Protein AF-A0A7K2MDJ5-F1 (afdb_monomer_lite)

Secondary structure (DSSP, 8-state):
--HHHHHHHHHTTPPEEETTEEE-SSEEEESS-EEETTTEEEEEEETTEEEEEETTEEEEEES-GGGSTTHHHHHHHHHHHHHHTT---

Radius of gyration: 12.13 Å; chains: 1; bounding box: 25×28×31 Å

Foldseek 3Di:
DCQVVVVVCLVVQHWDDFDQWIDHLQWTAGVVDIDGLVQFPDWDQDPQWIWTQGPNDIDTRGNHNVSGPPSVSVRVVSVVSNVVVVVPD

Sequence (89 aa):
AQAPRALAALRQGARLAFGPLWVTADAVGSARTSLRWTQVQRIEVRGGFVAVRAYGRWQVWATAASGIPNLCVFQALTEHLAGAGRNDD

Structure (mmCIF, N/CA/C/O backbone):
data_AF-A0A7K2MDJ5-F1
#
_entry.id   AF-A0A7K2MDJ5-F1
#
loop_
_atom_site.group_PDB
_atom_site.id
_atom_site.type_symbol
_atom_site.label_atom_id
_atom_site.label_alt_id
_atom_site.label_comp_id
_atom_site.label_asym_id
_atom_site.label_entity_id
_atom_site.label_seq_id
_atom_site.pdbx_PDB_ins_code
_atom_site.Cartn_x
_atom_site.Cartn_y
_atom_site.Cartn_z
_atom_site.occupancy
_atom_site.B_iso_or_equiv
_atom_site.auth_seq_id
_atom_site.auth_comp_id
_atom_site.auth_asym_id
_atom_site.auth_atom_id
_atom_site.pdbx_PDB_model_num
ATOM 1 N N . ALA A 1 1 ? -3.455 14.573 12.518 1.00 50.41 1 ALA A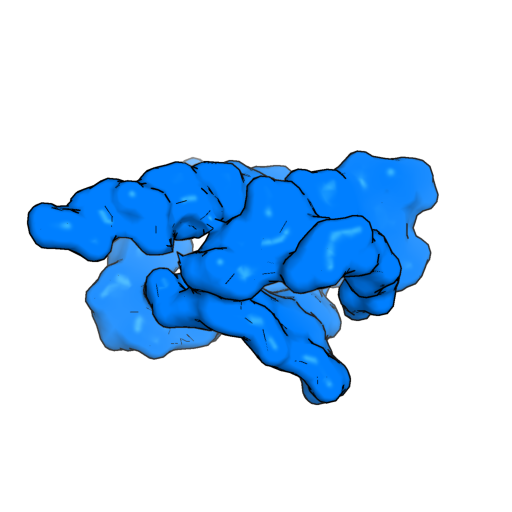 N 1
ATOM 2 C CA . ALA A 1 1 ? -2.748 13.279 12.637 1.00 50.41 1 ALA A CA 1
ATOM 3 C C . ALA A 1 1 ? -3.709 12.126 12.327 1.00 50.41 1 ALA A C 1
ATOM 5 O O . ALA A 1 1 ? -4.609 11.874 13.116 1.00 50.41 1 ALA A O 1
ATOM 6 N N . GLN A 1 2 ? -3.578 11.460 11.171 1.00 59.84 2 GLN A N 1
ATOM 7 C CA . GLN A 1 2 ? -4.439 10.318 10.790 1.00 59.84 2 GLN A CA 1
ATOM 8 C C . GLN A 1 2 ? -3.870 8.954 11.223 1.00 59.84 2 GLN A C 1
ATOM 10 O O . GLN A 1 2 ? -4.614 7.981 11.312 1.00 59.84 2 GLN A O 1
ATOM 15 N N . ALA A 1 3 ? -2.578 8.903 11.561 1.00 61.34 3 ALA A N 1
ATOM 16 C CA . ALA A 1 3 ? -1.874 7.690 11.968 1.00 61.34 3 ALA A CA 1
ATOM 17 C C . ALA A 1 3 ? -2.506 6.936 13.163 1.00 61.34 3 ALA A C 1
ATOM 19 O O . ALA A 1 3 ? -2.683 5.727 13.040 1.00 61.34 3 ALA A O 1
ATOM 20 N N . PRO A 1 4 ? -2.928 7.574 14.280 1.00 66.31 4 PRO A N 1
ATOM 21 C CA . PRO A 1 4 ? -3.460 6.814 15.416 1.00 66.31 4 PRO A CA 1
ATOM 22 C C . PRO A 1 4 ? -4.847 6.209 15.149 1.00 66.31 4 PRO A C 1
ATOM 24 O O . PRO A 1 4 ? -5.119 5.092 15.579 1.00 66.31 4 PRO A O 1
ATOM 27 N N . ARG A 1 5 ? -5.716 6.890 14.384 1.00 70.25 5 ARG A N 1
ATOM 28 C CA . ARG A 1 5 ? -7.015 6.320 13.967 1.00 70.25 5 ARG A CA 1
ATOM 29 C C . ARG A 1 5 ? -6.841 5.177 12.972 1.00 70.25 5 ARG A C 1
ATOM 31 O O . ARG A 1 5 ? -7.533 4.171 13.083 1.00 70.25 5 ARG A O 1
ATOM 38 N N . ALA A 1 6 ? -5.905 5.321 12.036 1.00 70.19 6 ALA A N 1
ATOM 39 C CA . ALA A 1 6 ? -5.538 4.258 11.111 1.00 70.19 6 ALA A CA 1
ATOM 40 C C . ALA A 1 6 ? -5.031 3.018 11.866 1.00 70.19 6 ALA A C 1
ATOM 42 O O . ALA A 1 6 ? -5.500 1.911 11.620 1.00 70.19 6 ALA A O 1
ATOM 43 N N . LEU A 1 7 ? -4.150 3.205 12.853 1.00 69.31 7 LEU A N 1
ATOM 44 C CA . LEU A 1 7 ? -3.646 2.109 13.677 1.00 69.31 7 LEU A CA 1
ATOM 45 C C . LEU A 1 7 ? -4.762 1.432 14.489 1.00 69.31 7 LEU A C 1
ATOM 47 O O . LEU A 1 7 ? -4.815 0.208 14.550 1.00 69.31 7 LEU A O 1
ATOM 51 N N . ALA A 1 8 ? -5.684 2.204 15.073 1.00 74.81 8 ALA A N 1
ATOM 52 C CA . ALA A 1 8 ? -6.824 1.653 15.807 1.00 74.81 8 ALA A CA 1
ATOM 53 C C . ALA A 1 8 ? -7.738 0.802 14.909 1.00 74.81 8 ALA A C 1
ATOM 55 O O . ALA A 1 8 ? -8.135 -0.289 15.310 1.00 74.81 8 ALA A O 1
ATOM 56 N N . ALA A 1 9 ? -8.016 1.258 13.684 1.00 76.31 9 ALA A N 1
ATOM 57 C CA . ALA A 1 9 ? -8.781 0.487 12.707 1.00 76.31 9 ALA A CA 1
ATOM 58 C C . ALA A 1 9 ? -8.046 -0.807 12.311 1.00 76.31 9 ALA A C 1
ATOM 60 O O . ALA A 1 9 ? -8.647 -1.878 12.300 1.00 76.31 9 ALA A O 1
ATOM 61 N N . LEU A 1 10 ? -6.731 -0.737 12.074 1.00 76.81 10 LEU A N 1
ATOM 62 C CA . LEU A 1 10 ? -5.911 -1.917 11.778 1.00 76.81 10 LEU A CA 1
ATOM 63 C C . LEU A 1 10 ? -5.949 -2.947 12.910 1.00 76.81 10 LEU A C 1
ATOM 65 O O . LEU A 1 10 ? -6.115 -4.133 12.642 1.00 76.81 10 LEU A O 1
ATOM 69 N N . ARG A 1 11 ? -5.857 -2.502 14.170 1.00 69.88 11 ARG A N 1
ATOM 70 C CA . ARG A 1 11 ? -5.956 -3.373 15.356 1.00 69.88 11 ARG A CA 1
ATOM 71 C C . ARG A 1 11 ? -7.318 -4.052 15.495 1.00 69.88 11 ARG A C 1
ATOM 73 O O . ARG A 1 11 ? -7.398 -5.106 16.110 1.00 69.88 11 ARG A O 1
ATOM 80 N N . GLN A 1 12 ? -8.371 -3.475 14.920 1.00 75.38 12 GLN A N 1
ATOM 81 C CA . GLN A 1 12 ? -9.702 -4.087 14.846 1.00 75.38 12 GLN A CA 1
ATOM 82 C C . GLN A 1 12 ? -9.844 -5.051 13.652 1.00 75.38 12 GLN A C 1
ATOM 84 O O . GLN A 1 12 ? -10.940 -5.524 13.371 1.00 75.38 12 GLN A O 1
ATOM 89 N N . GLY A 1 13 ? -8.756 -5.328 12.924 1.00 76.25 13 GLY A N 1
ATOM 90 C CA . GLY A 1 13 ? -8.763 -6.158 11.719 1.00 76.25 13 GLY A CA 1
ATOM 91 C C . GLY A 1 13 ? -9.229 -5.419 10.463 1.00 76.25 13 GLY A C 1
ATOM 92 O O . GLY A 1 13 ? -9.403 -6.043 9.416 1.00 76.25 13 GLY A O 1
ATOM 93 N N . ALA A 1 14 ? -9.422 -4.097 10.524 1.00 82.38 14 ALA A N 1
ATOM 94 C CA . ALA A 1 14 ? -9.834 -3.337 9.355 1.00 82.38 14 ALA A CA 1
ATOM 95 C C . ALA A 1 14 ? -8.704 -3.264 8.323 1.00 82.38 14 ALA A C 1
ATOM 97 O O . ALA A 1 14 ? -7.528 -3.079 8.643 1.00 82.38 14 ALA A O 1
ATOM 98 N N . ARG A 1 15 ? -9.088 -3.355 7.051 1.00 85.44 15 ARG A N 1
ATOM 99 C CA . ARG A 1 15 ? -8.193 -3.149 5.916 1.00 85.44 15 ARG A CA 1
ATOM 100 C C . ARG A 1 15 ? -8.181 -1.678 5.533 1.00 85.44 15 ARG A C 1
ATOM 102 O O . ARG A 1 15 ? -9.204 -1.130 5.131 1.00 85.44 15 ARG A O 1
ATOM 109 N N . LEU A 1 16 ? -7.010 -1.057 5.597 1.00 86.38 16 LEU A N 1
ATOM 110 C CA . LEU A 1 16 ? -6.810 0.303 5.111 1.00 86.38 16 LEU A CA 1
ATOM 111 C C . LEU A 1 16 ? -6.338 0.273 3.663 1.00 86.38 16 LEU A C 1
ATOM 113 O O . LEU A 1 16 ? -5.352 -0.389 3.347 1.00 86.38 16 LEU A O 1
ATOM 117 N N . ALA A 1 17 ? -7.030 1.001 2.792 1.00 84.81 17 ALA A N 1
ATOM 118 C CA . ALA A 1 17 ? -6.671 1.138 1.387 1.00 84.81 17 ALA A CA 1
ATOM 119 C C . ALA A 1 17 ? -5.987 2.488 1.123 1.00 84.81 17 ALA A C 1
ATOM 121 O O . ALA A 1 17 ? -6.454 3.539 1.557 1.00 84.81 17 ALA A O 1
ATOM 122 N N . PHE A 1 18 ? -4.895 2.439 0.367 1.00 83.56 18 PHE A N 1
ATOM 123 C CA . PHE A 1 18 ? -4.085 3.562 -0.092 1.00 83.56 18 PHE A CA 1
ATOM 124 C C . PHE A 1 18 ? -3.981 3.471 -1.621 1.00 83.56 18 PHE A C 1
ATOM 126 O O . PHE A 1 18 ? -2.970 3.044 -2.181 1.00 83.56 18 PHE A O 1
ATOM 133 N N . GLY A 1 19 ? -5.079 3.793 -2.309 1.00 82.81 19 GLY A N 1
ATOM 134 C CA . GLY A 1 19 ? -5.189 3.620 -3.759 1.00 82.81 19 GLY A CA 1
ATOM 135 C C . GLY A 1 19 ? -5.039 2.143 -4.168 1.00 82.81 19 GLY A C 1
ATOM 136 O O . GLY A 1 19 ? -5.853 1.324 -3.742 1.00 82.81 19 GLY A O 1
ATOM 137 N N . PRO A 1 20 ? -4.024 1.770 -4.973 1.00 82.88 20 PRO A N 1
ATOM 138 C CA . PRO A 1 20 ? -3.802 0.382 -5.385 1.00 82.88 20 PRO A CA 1
ATOM 139 C C . PRO A 1 20 ? -3.184 -0.496 -4.286 1.00 82.88 20 PRO A C 1
ATOM 141 O O . PRO A 1 20 ? -3.117 -1.717 -4.454 1.00 82.88 20 PRO A O 1
ATOM 144 N N . LEU A 1 21 ? -2.702 0.111 -3.197 1.00 86.50 21 LEU A N 1
ATOM 145 C CA . LEU A 1 21 ? -2.104 -0.574 -2.057 1.00 86.50 21 LEU A CA 1
ATOM 146 C C . LEU A 1 21 ? -3.101 -0.697 -0.915 1.00 86.50 21 LEU A C 1
ATOM 148 O O . LEU A 1 21 ? -4.042 0.083 -0.789 1.00 86.50 21 LEU A O 1
ATOM 152 N N . TRP A 1 22 ? -2.883 -1.671 -0.051 1.00 89.12 22 TRP A N 1
ATOM 153 C CA . TRP A 1 22 ? -3.651 -1.833 1.165 1.00 89.12 22 TRP A CA 1
ATOM 154 C C . TRP A 1 22 ? -2.811 -2.494 2.246 1.00 89.12 22 TRP A C 1
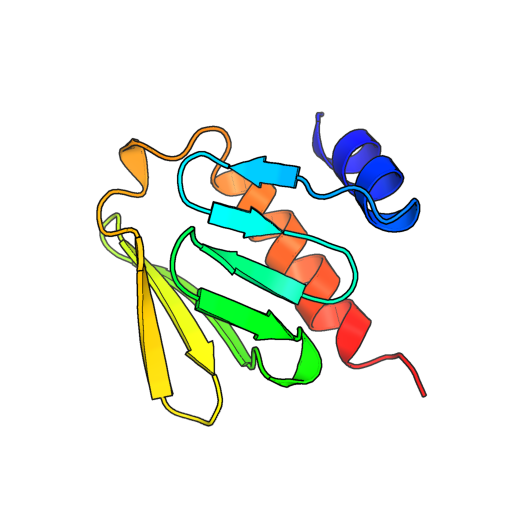ATOM 156 O O . TRP A 1 22 ? -1.813 -3.162 1.979 1.00 89.12 22 TRP A O 1
ATOM 166 N N . VAL A 1 23 ? -3.235 -2.298 3.485 1.00 88.50 23 VAL A N 1
ATOM 167 C CA . VAL A 1 23 ? -2.528 -2.777 4.662 1.00 88.50 23 VAL A CA 1
ATOM 168 C C . VAL A 1 23 ? -3.525 -3.246 5.719 1.00 88.50 23 VAL A C 1
ATOM 170 O O . VAL A 1 23 ? -4.613 -2.683 5.860 1.00 88.50 23 VAL A O 1
ATOM 173 N N . THR A 1 24 ? -3.167 -4.314 6.419 1.00 88.75 24 THR A N 1
ATOM 174 C CA . THR A 1 24 ? -3.896 -4.916 7.544 1.00 88.75 24 THR A CA 1
ATOM 175 C C . THR A 1 24 ? -2.911 -5.209 8.676 1.00 88.75 24 THR A C 1
ATOM 177 O O . THR A 1 24 ? -1.699 -5.077 8.494 1.00 88.75 24 THR A O 1
ATOM 180 N N . ALA A 1 25 ? -3.407 -5.628 9.841 1.00 84.38 25 ALA A N 1
ATOM 181 C CA . ALA A 1 25 ? -2.542 -6.037 10.946 1.00 84.38 25 ALA A CA 1
ATOM 182 C C . ALA A 1 25 ? -1.696 -7.294 10.646 1.00 84.38 25 ALA A C 1
ATOM 184 O O . ALA A 1 25 ? -0.599 -7.389 11.175 1.00 84.38 25 ALA A O 1
ATOM 185 N N . ASP A 1 26 ? -2.153 -8.211 9.780 1.00 86.12 26 ASP A N 1
ATOM 186 C CA . ASP A 1 26 ? -1.443 -9.474 9.458 1.00 86.12 26 ASP A CA 1
ATOM 187 C C . ASP A 1 26 ? -0.628 -9.400 8.155 1.00 86.12 26 ASP A C 1
ATOM 189 O O . ASP A 1 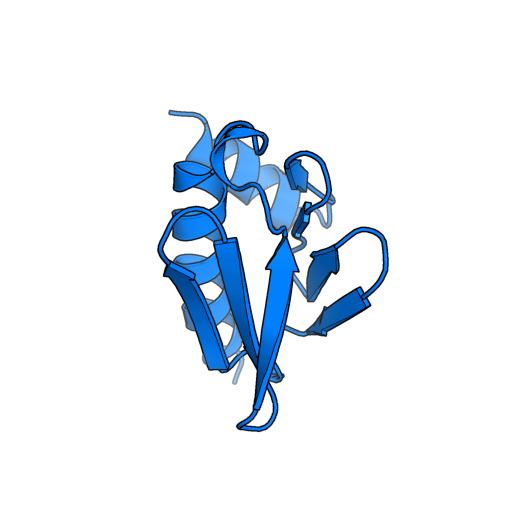26 ? 0.438 -10.008 8.015 1.00 86.12 26 ASP A O 1
ATOM 193 N N . ALA A 1 27 ? -1.123 -8.628 7.187 1.00 89.44 27 ALA A N 1
ATOM 194 C CA . ALA A 1 27 ? -0.584 -8.601 5.838 1.00 89.44 27 ALA A CA 1
ATOM 195 C C . ALA A 1 27 ? -0.635 -7.215 5.194 1.00 89.44 27 ALA A C 1
ATOM 197 O O . ALA A 1 27 ? -1.460 -6.356 5.519 1.00 89.44 27 ALA A O 1
ATOM 198 N N . VAL A 1 28 ? 0.213 -7.036 4.192 1.00 90.06 28 VAL A N 1
ATOM 199 C CA . VAL A 1 28 ? 0.242 -5.877 3.305 1.00 90.06 28 VAL A CA 1
ATOM 200 C C . VAL A 1 28 ? 0.171 -6.361 1.866 1.00 90.06 28 VAL A C 1
ATOM 202 O O . VAL A 1 28 ? 0.660 -7.439 1.528 1.00 90.06 28 VAL A O 1
ATOM 205 N N . GLY A 1 29 ? -0.460 -5.586 0.995 1.00 89.88 29 GLY A N 1
ATOM 206 C CA . GLY A 1 29 ? -0.644 -6.007 -0.382 1.00 89.88 29 GLY A CA 1
ATOM 207 C C . GLY A 1 29 ? -0.982 -4.879 -1.335 1.00 89.88 29 GLY A C 1
ATOM 208 O O . GLY A 1 29 ? -1.144 -3.717 -0.965 1.00 89.88 29 GLY A O 1
ATOM 209 N N . SER A 1 30 ? -1.113 -5.259 -2.595 1.00 87.69 30 SER A N 1
ATOM 210 C CA . SER A 1 30 ? -1.709 -4.465 -3.657 1.00 87.69 30 SER A CA 1
ATOM 211 C C . SER A 1 30 ? -2.941 -5.179 -4.212 1.00 87.69 30 SER A C 1
ATOM 213 O O . SER A 1 30 ? -3.315 -6.262 -3.757 1.00 87.69 30 SER A O 1
ATOM 215 N N . ALA A 1 31 ? -3.589 -4.596 -5.217 1.00 80.50 31 ALA A N 1
ATOM 216 C CA . ALA A 1 31 ? -4.716 -5.227 -5.903 1.00 80.50 31 ALA A CA 1
ATOM 217 C C . ALA A 1 31 ? -4.404 -6.626 -6.486 1.00 80.50 31 ALA A C 1
ATOM 219 O O . ALA A 1 31 ? -5.329 -7.402 -6.699 1.00 80.50 31 ALA A O 1
ATOM 220 N N . ARG A 1 32 ? -3.129 -6.956 -6.755 1.00 80.06 32 ARG A N 1
ATOM 221 C CA . ARG A 1 32 ? -2.727 -8.221 -7.409 1.00 80.06 32 ARG A CA 1
ATOM 222 C C . ARG A 1 32 ? -1.994 -9.206 -6.502 1.00 80.06 32 ARG A C 1
ATOM 224 O O . ARG A 1 32 ? -1.910 -10.377 -6.844 1.00 80.06 32 ARG A O 1
ATOM 231 N N . THR A 1 33 ? -1.411 -8.744 -5.400 1.00 85.75 33 THR A N 1
ATOM 232 C CA . THR A 1 33 ? -0.546 -9.571 -4.549 1.00 85.75 33 THR A CA 1
ATOM 233 C C . THR A 1 33 ? -0.678 -9.171 -3.091 1.00 85.75 33 THR A C 1
ATOM 235 O O . THR A 1 33 ? -0.971 -8.020 -2.782 1.00 85.75 33 THR A O 1
ATOM 238 N N . SER A 1 34 ? -0.412 -10.107 -2.191 1.00 89.75 34 SER A N 1
ATOM 239 C CA . SER A 1 34 ? -0.399 -9.881 -0.749 1.00 89.75 34 SER A CA 1
ATOM 240 C C . SER A 1 34 ? 0.721 -10.675 -0.107 1.00 89.75 34 SER A C 1
ATOM 242 O O . SER A 1 34 ? 0.982 -11.805 -0.515 1.00 89.75 34 SER A O 1
ATOM 244 N N . LEU A 1 35 ? 1.346 -10.101 0.911 1.00 89.88 35 LEU A N 1
ATOM 245 C CA . LEU A 1 35 ? 2.359 -10.752 1.726 1.00 89.88 35 LEU A CA 1
ATOM 246 C C . LEU A 1 35 ? 2.045 -10.545 3.196 1.00 89.88 35 LEU A C 1
ATOM 248 O O . LEU A 1 35 ? 1.615 -9.464 3.601 1.00 89.88 35 LEU A O 1
ATOM 252 N N . ARG A 1 36 ? 2.321 -11.568 4.002 1.00 89.69 36 ARG A N 1
ATOM 253 C CA . ARG A 1 36 ? 2.292 -11.416 5.457 1.00 89.69 36 ARG A CA 1
ATOM 254 C C . ARG A 1 36 ? 3.461 -10.565 5.924 1.00 89.69 36 ARG A C 1
ATOM 256 O O . ARG A 1 36 ? 4.531 -10.607 5.314 1.00 89.69 36 ARG A O 1
ATOM 263 N N . TRP A 1 37 ? 3.301 -9.872 7.046 1.00 87.81 37 TRP A N 1
ATOM 264 C CA . TRP A 1 37 ? 4.396 -9.096 7.640 1.00 87.81 37 TRP A CA 1
ATOM 265 C C . TRP A 1 37 ? 5.639 -9.931 7.927 1.00 87.81 37 TRP A C 1
ATOM 267 O O . TRP A 1 37 ? 6.745 -9.461 7.698 1.00 87.81 37 TRP A O 1
ATOM 277 N N . THR A 1 38 ? 5.467 -11.200 8.301 1.00 85.12 38 THR A N 1
ATOM 278 C CA . THR A 1 38 ? 6.568 -12.154 8.514 1.00 85.12 38 THR A CA 1
ATOM 279 C C . THR A 1 38 ? 7.401 -12.426 7.257 1.00 85.12 38 THR A C 1
ATOM 281 O O . THR A 1 38 ? 8.570 -12.793 7.342 1.00 85.12 38 THR A O 1
ATOM 284 N N . GLN A 1 39 ? 6.818 -12.237 6.072 1.00 88.25 39 GLN A N 1
ATOM 285 C CA . GLN A 1 39 ? 7.486 -12.419 4.780 1.00 88.25 39 GLN A CA 1
ATOM 286 C C . GLN A 1 39 ? 8.130 -11.118 4.287 1.00 88.25 39 GLN A C 1
ATOM 288 O O . GLN A 1 39 ? 9.064 -11.148 3.479 1.00 88.25 39 GLN A O 1
ATOM 293 N N . VAL A 1 40 ? 7.621 -9.978 4.758 1.00 88.44 40 VAL A N 1
ATOM 294 C CA . VAL A 1 40 ? 8.096 -8.643 4.409 1.00 88.44 40 VAL A CA 1
ATOM 295 C C . VAL A 1 40 ? 9.362 -8.340 5.197 1.00 88.44 40 VAL A C 1
ATOM 297 O O . VAL A 1 40 ? 9.362 -8.206 6.412 1.00 88.44 40 VAL A O 1
ATOM 300 N N . GLN A 1 41 ? 10.466 -8.189 4.479 1.00 88.25 41 GLN A N 1
ATOM 301 C CA . GLN A 1 41 ? 11.764 -7.866 5.067 1.00 88.25 41 GLN A CA 1
ATOM 302 C C . GLN A 1 41 ? 12.001 -6.357 5.107 1.00 88.25 41 GLN A C 1
ATOM 304 O O . GLN A 1 41 ? 12.619 -5.844 6.037 1.00 88.25 41 GLN A O 1
ATOM 309 N N . ARG A 1 42 ? 11.566 -5.646 4.062 1.00 86.19 42 ARG A N 1
ATOM 310 C CA . ARG A 1 42 ? 11.705 -4.191 3.952 1.00 86.19 42 ARG A CA 1
ATOM 311 C C . ARG A 1 42 ? 10.722 -3.633 2.934 1.00 86.19 42 ARG A C 1
ATOM 313 O O . ARG A 1 42 ? 10.440 -4.283 1.933 1.00 86.19 42 ARG A O 1
ATOM 320 N N . ILE A 1 43 ? 10.257 -2.410 3.155 1.00 85.81 43 ILE A N 1
ATOM 321 C CA . ILE A 1 43 ? 9.464 -1.649 2.188 1.00 85.81 43 ILE A CA 1
ATOM 322 C C . ILE A 1 43 ? 10.207 -0.346 1.915 1.00 85.81 43 ILE A C 1
ATOM 324 O O . ILE A 1 43 ? 10.596 0.351 2.846 1.00 85.81 43 ILE A O 1
ATOM 328 N N . GLU A 1 44 ? 10.443 -0.039 0.642 1.00 85.81 44 GLU A N 1
ATOM 329 C CA . GLU A 1 44 ? 11.109 1.191 0.219 1.00 85.81 44 GLU A CA 1
ATOM 330 C C . GLU A 1 44 ? 10.310 1.888 -0.880 1.00 85.81 44 GLU A C 1
ATOM 332 O O . GLU A 1 44 ? 9.804 1.263 -1.814 1.00 85.81 44 GLU A O 1
ATOM 337 N N . VAL A 1 45 ? 10.241 3.214 -0.778 1.00 81.75 45 VAL A N 1
ATOM 338 C CA . VAL A 1 45 ? 9.746 4.078 -1.846 1.00 81.75 45 VAL A CA 1
ATOM 339 C C . VAL A 1 45 ? 10.962 4.691 -2.531 1.00 81.75 45 VAL A C 1
ATOM 341 O O . VAL A 1 45 ? 11.680 5.480 -1.921 1.00 81.75 45 VAL A O 1
ATOM 344 N N . ARG A 1 46 ? 11.220 4.324 -3.788 1.00 76.62 46 ARG A N 1
ATOM 345 C CA . ARG A 1 46 ? 12.362 4.837 -4.565 1.00 76.62 46 ARG A CA 1
ATOM 346 C C . ARG A 1 46 ? 11.887 5.404 -5.887 1.00 76.62 46 ARG A C 1
ATOM 348 O O . ARG A 1 46 ? 11.182 4.722 -6.619 1.00 76.62 46 ARG A O 1
ATOM 355 N N . GLY A 1 47 ? 12.270 6.644 -6.190 1.00 70.44 47 GLY A N 1
ATOM 356 C CA . GLY A 1 47 ? 11.993 7.279 -7.485 1.00 70.44 47 GLY A CA 1
ATOM 357 C C . GLY A 1 47 ? 10.508 7.364 -7.857 1.00 70.44 47 GLY A C 1
ATOM 358 O O . GLY A 1 47 ? 10.190 7.391 -9.037 1.00 70.44 47 GLY A O 1
ATOM 359 N N . GLY A 1 48 ? 9.599 7.350 -6.876 1.00 78.69 48 GLY A N 1
ATOM 360 C CA . GLY A 1 48 ? 8.158 7.317 -7.136 1.00 78.69 48 GLY A CA 1
ATOM 361 C C . GLY A 1 48 ? 7.576 5.914 -7.348 1.00 78.69 48 GLY A C 1
ATOM 362 O O . GLY A 1 48 ? 6.437 5.803 -7.776 1.0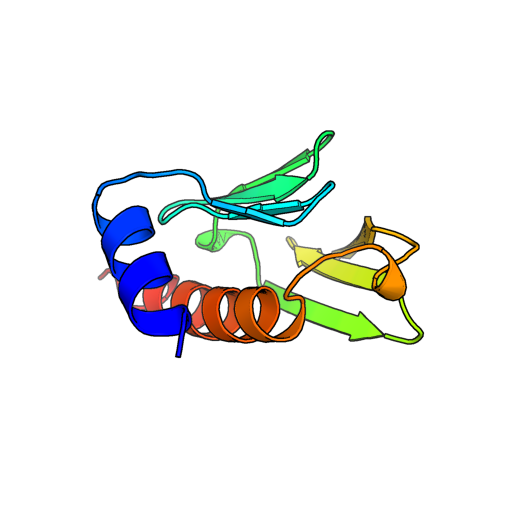0 78.69 48 GLY A O 1
ATOM 363 N N . PHE A 1 49 ? 8.301 4.847 -7.018 1.00 83.62 49 PHE A N 1
ATOM 364 C CA . PHE A 1 49 ? 7.822 3.463 -7.059 1.00 83.62 49 PHE A CA 1
ATOM 365 C C . PHE A 1 49 ? 7.818 2.884 -5.641 1.00 83.62 49 PHE A C 1
ATOM 367 O O . PHE A 1 49 ? 8.707 3.192 -4.846 1.00 83.62 49 PHE A O 1
ATOM 374 N N . VAL A 1 50 ? 6.841 2.033 -5.320 1.00 85.75 50 VAL A N 1
ATOM 375 C CA . VAL A 1 50 ? 6.800 1.278 -4.058 1.00 85.75 50 VAL A CA 1
ATOM 376 C C . VAL A 1 50 ? 7.337 -0.122 -4.314 1.00 85.75 50 VAL A C 1
ATOM 378 O O . VAL A 1 50 ? 6.741 -0.893 -5.074 1.00 85.75 50 VAL A O 1
ATOM 381 N N . ALA A 1 51 ? 8.459 -0.443 -3.675 1.00 88.88 51 ALA A N 1
ATOM 382 C CA . ALA A 1 51 ? 9.111 -1.738 -3.751 1.00 88.88 51 ALA A CA 1
ATOM 383 C C . ALA A 1 51 ? 9.087 -2.427 -2.383 1.00 88.88 51 ALA A C 1
ATOM 385 O O . ALA A 1 51 ? 9.390 -1.827 -1.352 1.00 88.88 51 ALA A O 1
ATOM 386 N N . VAL A 1 52 ? 8.749 -3.711 -2.383 1.00 89.31 52 VAL A N 1
ATOM 387 C CA . VAL A 1 52 ? 8.719 -4.555 -1.190 1.00 89.31 52 VAL A CA 1
ATOM 388 C C . VAL A 1 52 ? 9.756 -5.651 -1.346 1.00 89.31 52 VAL A C 1
ATOM 390 O O . VAL A 1 52 ? 9.778 -6.356 -2.353 1.00 89.31 52 VAL A O 1
ATOM 393 N N . ARG A 1 53 ? 10.635 -5.793 -0.358 1.00 89.44 53 ARG A N 1
ATOM 394 C CA . ARG A 1 53 ? 11.578 -6.899 -0.268 1.00 89.44 53 ARG A CA 1
ATOM 395 C C . ARG A 1 53 ? 10.937 -8.025 0.521 1.00 89.44 53 ARG A C 1
ATOM 397 O O . ARG A 1 53 ? 10.652 -7.861 1.705 1.00 89.44 53 ARG A O 1
ATOM 404 N N . ALA A 1 54 ? 10.769 -9.168 -0.120 1.00 88.88 54 ALA A N 1
ATOM 405 C CA . ALA A 1 54 ? 10.248 -10.373 0.500 1.00 88.88 54 ALA A CA 1
ATOM 406 C C . ALA A 1 54 ? 10.994 -11.589 -0.027 1.00 88.88 54 ALA A C 1
ATOM 408 O O . ALA A 1 54 ? 11.383 -11.625 -1.195 1.00 88.88 54 ALA A O 1
ATOM 409 N N . TYR A 1 55 ? 11.250 -12.567 0.843 1.00 85.94 55 TYR A N 1
ATOM 410 C CA . TYR A 1 55 ? 12.022 -13.765 0.481 1.00 85.94 55 TYR A CA 1
ATOM 411 C C . TYR A 1 55 ? 13.361 -13.449 -0.218 1.00 85.94 55 TYR A C 1
ATOM 413 O O . TYR A 1 55 ? 13.771 -14.122 -1.161 1.00 85.94 55 TYR A O 1
ATOM 421 N N . GLY A 1 56 ? 14.029 -12.365 0.190 1.00 86.50 56 GLY A N 1
ATOM 422 C CA . GLY A 1 56 ? 15.289 -11.920 -0.408 1.00 86.50 56 GLY A CA 1
ATOM 423 C C . GLY A 1 56 ? 15.176 -11.278 -1.798 1.00 86.50 56 GLY A C 1
ATOM 424 O O . GLY A 1 56 ? 16.197 -10.835 -2.319 1.00 86.50 56 GLY A O 1
ATOM 425 N N . ARG A 1 57 ? 13.974 -11.159 -2.378 1.00 88.75 57 ARG A N 1
ATOM 426 C CA . ARG A 1 57 ? 13.724 -10.543 -3.692 1.00 88.75 57 ARG A CA 1
ATOM 427 C C . ARG A 1 57 ? 12.962 -9.230 -3.556 1.00 88.75 57 ARG A C 1
ATOM 429 O O . ARG A 1 57 ? 12.110 -9.087 -2.685 1.00 88.75 57 ARG A O 1
ATOM 436 N N . TRP A 1 58 ? 13.256 -8.276 -4.434 1.00 89.69 58 TRP A N 1
ATOM 437 C CA . TRP A 1 58 ? 12.488 -7.037 -4.546 1.00 89.69 58 TRP A CA 1
ATOM 438 C C . TRP A 1 58 ? 11.315 -7.223 -5.504 1.00 89.69 58 TRP A C 1
ATOM 440 O O . TRP A 1 58 ? 11.484 -7.713 -6.618 1.00 89.69 58 TRP A O 1
ATOM 450 N N . GLN A 1 59 ? 10.131 -6.808 -5.071 1.00 88.69 59 GLN A N 1
ATOM 451 C CA . GLN A 1 59 ? 8.899 -6.826 -5.844 1.00 88.69 59 GLN A CA 1
ATOM 452 C C . GLN A 1 59 ? 8.359 -5.402 -5.950 1.00 88.69 59 GLN A C 1
ATOM 454 O O . GLN A 1 59 ? 8.106 -4.748 -4.940 1.00 88.69 59 GLN A O 1
ATOM 459 N N . VAL A 1 60 ? 8.172 -4.915 -7.175 1.00 88.19 60 VAL A N 1
ATOM 460 C CA . VAL A 1 60 ? 7.555 -3.606 -7.419 1.00 88.19 60 VAL A CA 1
ATOM 461 C C . VAL A 1 60 ? 6.044 -3.767 -7.351 1.00 88.19 60 VAL A C 1
ATOM 463 O O . VAL A 1 60 ? 5.465 -4.550 -8.101 1.00 88.19 60 VAL A O 1
ATOM 466 N N . TRP A 1 61 ? 5.404 -3.054 -6.429 1.00 86.19 61 TRP A N 1
ATOM 467 C CA . TRP A 1 61 ? 3.964 -3.165 -6.182 1.00 86.19 61 TRP A CA 1
ATOM 468 C C . TRP A 1 61 ? 3.167 -1.991 -6.729 1.00 86.19 61 TRP A C 1
ATOM 470 O O . TRP A 1 61 ? 2.003 -2.162 -7.087 1.00 86.19 61 TRP A O 1
ATOM 480 N N . ALA A 1 62 ? 3.788 -0.817 -6.819 1.00 82.38 62 ALA A N 1
ATOM 481 C CA . ALA A 1 62 ? 3.196 0.345 -7.458 1.00 82.38 62 ALA A CA 1
ATOM 482 C C . ALA A 1 62 ? 4.269 1.143 -8.192 1.00 82.38 62 ALA A C 1
ATOM 484 O O . ALA A 1 62 ? 5.349 1.378 -7.652 1.00 82.38 62 ALA A O 1
ATOM 485 N N . THR A 1 63 ? 3.953 1.574 -9.411 1.00 77.50 63 THR A N 1
ATOM 486 C CA . THR A 1 63 ? 4.859 2.357 -10.257 1.00 77.50 63 THR A CA 1
ATOM 487 C C . THR A 1 63 ? 4.635 3.865 -10.194 1.00 77.50 63 THR A C 1
ATOM 489 O O . THR A 1 63 ? 5.434 4.623 -10.725 1.00 77.50 63 THR A O 1
ATOM 492 N N . ALA A 1 64 ? 3.558 4.300 -9.538 1.00 76.81 64 ALA A N 1
ATOM 493 C CA . ALA A 1 64 ? 3.189 5.703 -9.403 1.00 76.81 64 ALA A CA 1
ATOM 494 C C . ALA A 1 64 ? 2.823 6.018 -7.948 1.00 76.81 64 ALA A C 1
ATOM 496 O O . ALA A 1 64 ? 1.655 6.122 -7.581 1.00 76.81 64 ALA A O 1
ATOM 497 N N . ALA A 1 65 ? 3.837 6.174 -7.106 1.00 71.75 65 ALA A N 1
ATOM 498 C CA . ALA A 1 65 ? 3.697 6.541 -5.704 1.00 71.75 65 ALA A CA 1
ATOM 499 C C . ALA A 1 65 ? 3.072 7.934 -5.535 1.00 71.75 65 ALA A C 1
ATOM 501 O O . ALA A 1 65 ? 2.352 8.161 -4.569 1.00 71.75 65 ALA A O 1
ATOM 502 N N . SER A 1 66 ? 3.248 8.829 -6.514 1.00 72.38 66 SER A N 1
ATOM 503 C CA . SER A 1 66 ? 2.567 10.130 -6.563 1.00 72.38 66 SER A CA 1
ATOM 504 C C . SER A 1 66 ? 1.041 10.011 -6.666 1.00 72.38 66 SER A C 1
ATOM 506 O O . SER A 1 66 ? 0.332 10.926 -6.265 1.00 72.38 66 SER A O 1
ATOM 508 N N . GLY A 1 67 ? 0.525 8.889 -7.184 1.00 71.31 67 GLY A N 1
ATOM 509 C CA . GLY A 1 67 ? -0.911 8.596 -7.232 1.00 71.31 67 GLY A CA 1
ATOM 510 C C . GLY A 1 67 ? -1.449 7.938 -5.960 1.00 71.31 67 GLY A C 1
ATOM 511 O O . GLY A 1 67 ? -2.638 7.633 -5.890 1.00 71.31 67 GLY A O 1
ATOM 512 N N . ILE A 1 68 ? -0.593 7.680 -4.965 1.00 75.06 68 ILE A N 1
ATOM 513 C CA . ILE A 1 68 ? -0.979 7.024 -3.718 1.00 75.06 68 ILE A CA 1
ATOM 514 C C . ILE A 1 68 ? -1.289 8.101 -2.675 1.00 75.06 68 ILE A C 1
ATOM 516 O O . ILE A 1 68 ? -0.372 8.770 -2.188 1.00 75.06 68 ILE A O 1
ATOM 520 N N . PRO A 1 69 ? -2.564 8.275 -2.290 1.00 72.38 69 PRO A N 1
ATOM 521 C CA . PRO A 1 69 ? -2.910 9.223 -1.244 1.00 72.38 69 PRO A CA 1
ATOM 522 C C . PRO A 1 69 ? -2.268 8.786 0.076 1.00 72.38 69 PRO A C 1
ATOM 524 O O . PRO A 1 69 ? -2.270 7.604 0.409 1.00 72.38 69 PRO A O 1
ATOM 527 N N . ASN A 1 70 ? -1.748 9.741 0.850 1.00 79.75 70 ASN A N 1
ATOM 528 C CA . ASN A 1 70 ? -1.189 9.504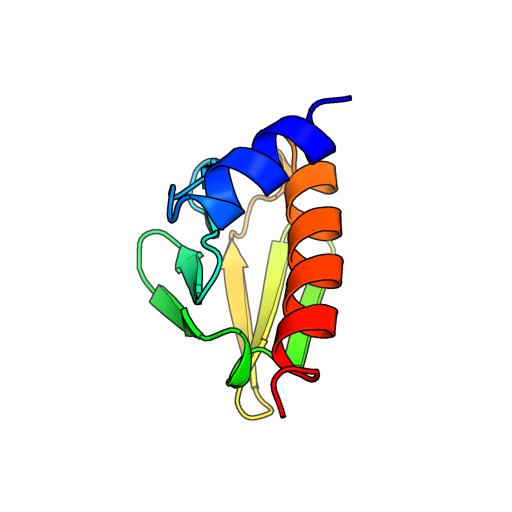 2.187 1.00 79.75 70 ASN A CA 1
ATOM 529 C C . ASN A 1 70 ? -0.041 8.477 2.236 1.00 79.75 70 ASN A C 1
ATOM 531 O O . ASN A 1 70 ? 0.080 7.724 3.204 1.00 79.75 70 ASN A O 1
ATOM 535 N N . LEU A 1 71 ? 0.837 8.469 1.229 1.00 76.62 71 LEU A N 1
ATOM 536 C CA . LEU A 1 71 ? 1.986 7.561 1.163 1.00 76.62 71 LEU A CA 1
ATOM 537 C C . LEU A 1 71 ? 2.883 7.604 2.415 1.00 76.62 71 LEU A C 1
ATOM 539 O O . LEU A 1 71 ? 3.332 6.557 2.872 1.00 76.62 71 LEU A O 1
ATOM 543 N N . CYS A 1 72 ? 3.097 8.779 3.018 1.00 78.81 72 CYS A N 1
ATOM 544 C CA . CYS A 1 72 ? 3.862 8.888 4.268 1.00 78.81 72 CYS A CA 1
ATOM 545 C C . CYS A 1 72 ? 3.199 8.128 5.429 1.00 78.81 72 CYS A C 1
ATOM 547 O O . CYS A 1 72 ? 3.886 7.556 6.268 1.00 78.81 72 CYS A O 1
ATOM 549 N N . VAL A 1 73 ? 1.861 8.093 5.475 1.00 81.69 73 VAL A N 1
ATOM 550 C CA . VAL A 1 73 ? 1.123 7.318 6.484 1.00 81.69 73 VAL A CA 1
ATOM 551 C C . VAL A 1 73 ? 1.282 5.827 6.212 1.00 81.69 73 VAL A C 1
ATOM 553 O O . VAL A 1 73 ? 1.522 5.071 7.147 1.00 81.69 73 VAL A O 1
ATOM 556 N N . PHE A 1 74 ? 1.199 5.409 4.945 1.00 83.50 74 PHE A N 1
ATOM 557 C CA . PHE A 1 74 ? 1.470 4.025 4.561 1.00 83.50 74 PHE A CA 1
ATOM 558 C C . PHE A 1 74 ? 2.876 3.595 4.997 1.00 83.50 74 PHE A C 1
ATOM 560 O O . PHE A 1 74 ? 2.998 2.568 5.656 1.00 83.50 74 PHE A O 1
ATOM 567 N N . GLN A 1 75 ? 3.899 4.411 4.717 1.00 80.88 75 GLN A N 1
ATOM 568 C CA . GLN A 1 75 ? 5.287 4.139 5.099 1.00 80.88 75 GLN A CA 1
ATOM 569 C C . GLN A 1 75 ? 5.439 3.982 6.621 1.00 80.88 75 GLN A C 1
ATOM 571 O O . GLN A 1 75 ? 5.887 2.931 7.080 1.00 80.88 75 GLN A O 1
ATOM 576 N N . ALA A 1 76 ? 4.945 4.949 7.399 1.00 82.75 76 ALA A N 1
ATOM 577 C CA . ALA A 1 76 ? 5.004 4.894 8.859 1.00 82.75 76 ALA A CA 1
ATOM 578 C C . ALA A 1 76 ? 4.279 3.662 9.439 1.00 82.75 76 ALA A C 1
ATOM 580 O O . ALA A 1 76 ? 4.766 3.035 10.379 1.00 82.75 76 ALA A O 1
ATOM 581 N N . LEU A 1 77 ? 3.127 3.282 8.869 1.00 81.56 77 LEU A N 1
ATOM 582 C CA . LEU A 1 77 ? 2.401 2.076 9.278 1.00 81.56 77 LEU A CA 1
ATOM 583 C C . LEU A 1 77 ? 3.179 0.807 8.931 1.00 81.56 77 LEU A C 1
ATOM 585 O O . LEU A 1 77 ? 3.279 -0.085 9.766 1.00 81.56 77 LEU A O 1
ATOM 589 N N . THR A 1 78 ? 3.743 0.722 7.724 1.00 81.94 78 THR A N 1
ATOM 590 C CA . THR A 1 78 ? 4.555 -0.428 7.315 1.00 81.94 78 THR A CA 1
ATOM 591 C C . THR A 1 78 ? 5.804 -0.595 8.168 1.00 81.94 78 THR A C 1
ATOM 593 O O . THR A 1 78 ? 6.133 -1.721 8.515 1.00 81.94 78 THR A O 1
ATOM 596 N N . GLU A 1 79 ? 6.476 0.491 8.551 1.00 81.88 79 GLU A N 1
ATOM 597 C CA . GLU A 1 79 ? 7.634 0.436 9.449 1.00 81.88 79 GLU A CA 1
ATOM 598 C C . GLU A 1 79 ? 7.230 -0.030 10.851 1.00 81.88 79 GLU A C 1
ATOM 600 O O . GLU A 1 79 ? 7.875 -0.910 11.420 1.00 81.88 79 GLU A O 1
ATOM 605 N N . HIS A 1 80 ? 6.122 0.497 11.381 1.00 81.38 80 HIS A N 1
ATOM 606 C CA . HIS A 1 80 ? 5.607 0.098 12.688 1.00 81.38 80 HIS A CA 1
ATOM 607 C C . HIS A 1 80 ? 5.176 -1.377 12.719 1.00 81.38 80 HIS A C 1
ATOM 609 O O . HIS A 1 80 ? 5.510 -2.096 13.656 1.00 81.38 80 HIS A O 1
ATOM 615 N N . LEU A 1 81 ? 4.472 -1.849 11.685 1.00 80.44 81 LEU A N 1
ATOM 616 C CA . LEU A 1 81 ? 3.957 -3.220 11.606 1.00 80.44 81 LEU A CA 1
ATOM 617 C C . LEU A 1 81 ? 5.039 -4.243 11.247 1.00 80.44 81 LEU A C 1
ATOM 619 O O . LEU A 1 81 ? 5.046 -5.328 11.819 1.00 80.44 81 LEU A O 1
ATOM 623 N N . ALA A 1 82 ? 5.988 -3.905 10.370 1.00 76.94 82 ALA A N 1
ATOM 624 C CA . ALA A 1 82 ? 7.140 -4.766 10.098 1.00 76.94 82 ALA A CA 1
ATOM 625 C C . ALA A 1 82 ? 8.057 -4.899 11.329 1.00 76.94 82 ALA A C 1
ATOM 627 O O . ALA A 1 82 ? 8.667 -5.948 11.527 1.00 76.94 82 ALA A O 1
ATOM 628 N N . GLY A 1 83 ? 8.134 -3.862 12.172 1.00 71.62 83 GLY A N 1
ATOM 629 C CA . GLY A 1 83 ? 8.786 -3.939 13.480 1.00 71.62 83 GLY A CA 1
ATOM 630 C C . GLY A 1 83 ? 8.003 -4.789 14.485 1.00 71.62 83 GLY A C 1
ATOM 631 O O . GLY A 1 83 ? 8.589 -5.628 15.164 1.00 71.62 83 GLY A O 1
ATOM 632 N N . ALA A 1 84 ? 6.679 -4.613 14.551 1.00 68.00 84 ALA A N 1
ATOM 633 C CA . ALA A 1 84 ? 5.813 -5.327 15.490 1.00 68.00 84 ALA A CA 1
ATOM 634 C C . ALA A 1 84 ? 5.667 -6.824 15.168 1.00 68.00 84 ALA A C 1
ATOM 636 O O . ALA A 1 84 ? 5.713 -7.643 16.076 1.00 68.00 84 ALA A O 1
ATOM 637 N N . GLY A 1 85 ? 5.567 -7.201 13.889 1.00 59.62 85 GLY A N 1
ATOM 638 C CA . GLY A 1 85 ? 5.452 -8.600 13.452 1.00 59.62 85 GLY A CA 1
ATOM 639 C C . GLY A 1 85 ? 6.701 -9.456 13.700 1.00 59.62 85 GLY A C 1
ATOM 640 O O . GLY A 1 85 ? 6.680 -10.652 13.433 1.00 59.62 85 GLY A O 1
ATOM 641 N N . ARG A 1 86 ? 7.793 -8.856 14.192 1.00 56.06 86 ARG A N 1
ATOM 642 C CA . ARG A 1 86 ? 9.002 -9.555 14.652 1.00 56.06 86 ARG A CA 1
ATOM 643 C C . ARG A 1 86 ? 9.008 -9.794 16.171 1.00 56.06 86 ARG A C 1
ATOM 645 O O . ARG A 1 86 ? 9.883 -10.498 16.652 1.00 56.06 86 ARG A O 1
ATOM 652 N N . ASN A 1 87 ? 8.080 -9.181 16.908 1.00 50.16 87 ASN A N 1
ATOM 653 C CA . ASN A 1 87 ? 8.037 -9.166 18.373 1.00 50.16 87 ASN A CA 1
ATOM 654 C C . ASN A 1 87 ? 6.792 -9.885 18.937 1.00 50.16 87 ASN A C 1
ATOM 656 O O . ASN A 1 87 ? 6.398 -9.622 20.070 1.00 50.16 87 ASN A O 1
ATOM 660 N N . ASP A 1 88 ? 6.157 -10.736 18.131 1.00 43.91 88 ASP A N 1
ATOM 661 C CA . ASP A 1 88 ? 5.166 -11.717 18.579 1.00 43.91 88 ASP A CA 1
ATOM 662 C C . ASP A 1 88 ? 5.9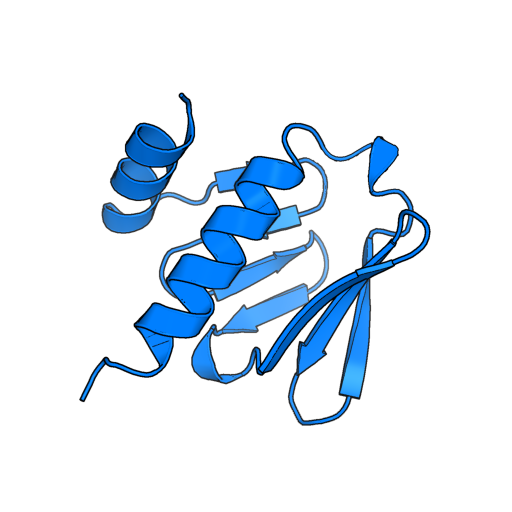25 -13.038 18.816 1.00 43.91 88 ASP A C 1
ATOM 664 O O . ASP A 1 88 ? 6.115 -13.822 17.886 1.00 43.91 88 ASP A O 1
ATOM 668 N N . ASP A 1 89 ? 6.483 -13.182 20.023 1.00 40.84 89 ASP A N 1
ATOM 669 C CA . ASP A 1 89 ? 6.992 -14.426 20.631 1.00 40.84 89 ASP A CA 1
ATOM 670 C C . ASP A 1 89 ? 6.325 -14.576 22.006 1.00 40.84 89 ASP A C 1
ATOM 672 O O . ASP A 1 89 ? 6.317 -13.566 22.756 1.00 40.84 89 ASP A O 1
#

pLDDT: mean 79.35, std 10.61, range [40.84, 90.06]